Protein AF-A0A497RN72-F1 (afdb_monomer)

Secondary structure (DSSP, 8-state):
--HHHHHHHHHHHHHH---SSHHHHHHHHHHHHHHHT--GGGHHHHHHHHHHHHHH----HHHHHHHHHHHHHHHHHHHHHHT--

Mean predicted aligned error: 2.8 Å

Foldseek 3Di:
DELVVLLVVLLVVLVPDDFPDPVSVVLSVVLNVCSVPDDLVCLVVLLVSLVCCLPPNPGDVVSNVSSVVSNVVSVVNNVVVVVVD

Radius of gyration: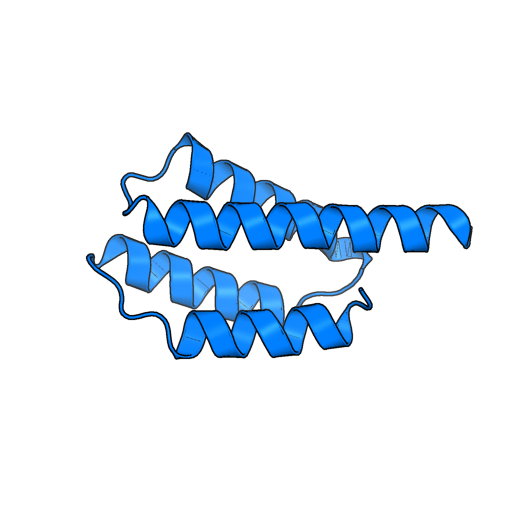 12.58 Å; Cα contacts (8 Å, |Δi|>4): 53; chains: 1; bounding box: 30×18×35 Å

pLDDT: mean 94.87, std 7.23, range [55.0, 98.62]

Solvent-accessible surface area (backbone atoms only — not comparable to full-atom values): 4893 Å² total; per-residue (Å²): 104,55,72,71,57,53,38,56,52,52,45,50,52,54,68,70,53,80,63,94,41,74,67,45,45,54,51,44,54,50,48,44,56,52,46,73,71,58,46,81,92,45,45,64,60,52,47,51,53,37,50,49,45,56,78,70,49,97,62,57,68,69,58,36,48,53,38,49,55,51,44,53,50,50,50,48,34,51,55,57,55,64,73,75,110

Structure (mmCIF, N/CA/C/O backbone):
data_AF-A0A497RN72-F1
#
_entry.id   AF-A0A497RN72-F1
#
loop_
_atom_site.group_PDB
_atom_site.id
_atom_site.type_symbol
_atom_site.label_atom_id
_atom_site.label_alt_id
_atom_site.label_comp_id
_atom_site.label_asym_id
_atom_site.label_entity_id
_atom_site.label_seq_id
_atom_site.pdbx_PDB_ins_code
_atom_site.Cartn_x
_atom_site.Cartn_y
_atom_site.Cartn_z
_atom_site.occupancy
_atom_site.B_iso_or_equiv
_atom_site.auth_seq_id
_atom_site.auth_comp_id
_atom_site.auth_asym_id
_atom_site.auth_atom_id
_atom_site.pdbx_PDB_model_num
ATOM 1 N N . MET A 1 1 ? 12.727 6.884 -8.234 1.00 87.19 1 MET A N 1
ATOM 2 C CA . MET A 1 1 ? 13.208 6.244 -6.983 1.00 87.19 1 MET A CA 1
ATOM 3 C C . M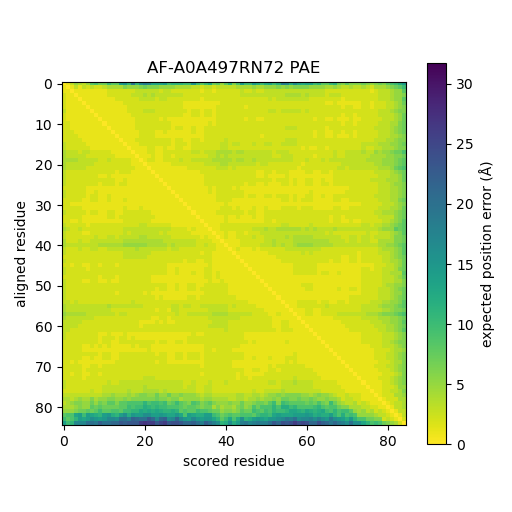ET A 1 1 ? 13.730 4.846 -7.312 1.00 87.19 1 MET A C 1
ATOM 5 O O . MET A 1 1 ? 13.255 4.280 -8.285 1.00 87.19 1 MET A O 1
ATOM 9 N N . LYS A 1 2 ? 14.700 4.283 -6.573 1.00 91.38 2 LYS A N 1
ATOM 10 C CA . LYS A 1 2 ? 15.156 2.886 -6.766 1.00 91.38 2 LYS A CA 1
ATOM 11 C C . LYS A 1 2 ? 14.352 1.904 -5.898 1.00 91.38 2 LYS A C 1
ATOM 13 O O . LYS A 1 2 ? 13.913 2.268 -4.810 1.00 91.38 2 LYS A O 1
ATOM 18 N N . LEU A 1 3 ? 14.244 0.635 -6.314 1.00 93.50 3 LEU A N 1
ATOM 19 C CA . LEU A 1 3 ? 13.470 -0.402 -5.604 1.00 93.50 3 LEU A CA 1
ATOM 20 C C . LEU A 1 3 ? 13.862 -0.572 -4.123 1.00 93.50 3 LEU A C 1
ATOM 22 O O . LEU A 1 3 ? 12.997 -0.714 -3.266 1.00 93.50 3 LEU A O 1
ATOM 26 N N . HIS A 1 4 ? 15.155 -0.533 -3.788 1.00 93.88 4 HIS A N 1
ATOM 27 C CA . HIS A 1 4 ? 15.589 -0.666 -2.390 1.00 93.88 4 HIS A CA 1
ATOM 28 C C . HIS A 1 4 ? 15.166 0.531 -1.521 1.00 93.88 4 HIS A C 1
ATOM 30 O O . HIS A 1 4 ? 14.846 0.345 -0.350 1.00 93.88 4 HIS A O 1
ATOM 36 N N . GLN A 1 5 ? 15.121 1.741 -2.093 1.00 95.31 5 GLN A N 1
ATOM 37 C CA . GLN A 1 5 ? 14.658 2.944 -1.394 1.00 95.31 5 GLN A CA 1
ATOM 38 C C . GLN A 1 5 ? 13.155 2.854 -1.130 1.00 95.31 5 GLN A C 1
ATOM 40 O O . GLN A 1 5 ? 12.727 3.090 -0.006 1.00 95.31 5 GLN A O 1
ATOM 45 N N . PHE A 1 6 ? 12.384 2.416 -2.133 1.00 96.88 6 PHE A N 1
ATOM 46 C CA . PHE A 1 6 ? 10.953 2.140 -1.992 1.00 96.88 6 PHE A CA 1
ATOM 47 C C . PHE A 1 6 ? 10.681 1.195 -0.819 1.00 96.88 6 PHE A C 1
ATOM 49 O O . PHE A 1 6 ? 9.896 1.516 0.070 1.00 96.88 6 PHE A O 1
ATOM 56 N N . LYS A 1 7 ? 11.384 0.051 -0.780 1.00 97.50 7 LYS A N 1
ATOM 57 C CA . LYS A 1 7 ? 11.235 -0.946 0.289 1.00 97.50 7 LYS A CA 1
ATOM 58 C C . LYS A 1 7 ? 11.492 -0.337 1.668 1.00 97.50 7 LYS A C 1
ATOM 60 O O . LYS A 1 7 ? 10.673 -0.507 2.563 1.00 97.50 7 LYS A O 1
ATOM 65 N N . ALA A 1 8 ? 12.600 0.386 1.831 1.00 97.12 8 ALA A N 1
ATOM 66 C CA . ALA A 1 8 ? 12.973 0.983 3.112 1.00 97.12 8 ALA A CA 1
ATOM 67 C C . ALA A 1 8 ? 11.960 2.038 3.593 1.00 97.12 8 ALA A C 1
ATOM 69 O O . ALA A 1 8 ? 11.555 2.012 4.758 1.00 97.12 8 ALA A O 1
ATOM 70 N N . ILE A 1 9 ? 11.524 2.935 2.701 1.00 97.62 9 ILE A N 1
ATOM 71 C CA . ILE A 1 9 ? 10.588 4.019 3.031 1.00 97.62 9 ILE A CA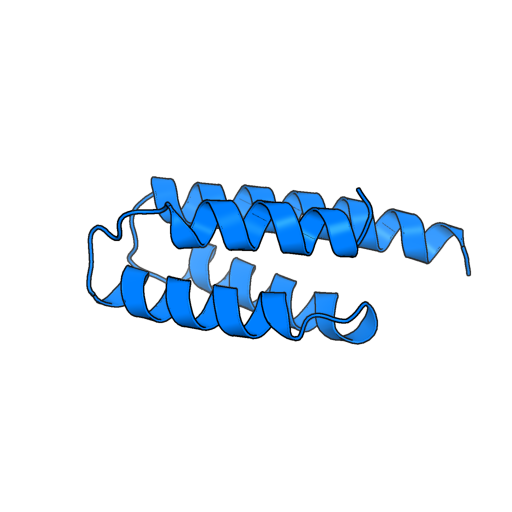 1
ATOM 72 C C . ILE A 1 9 ? 9.242 3.438 3.460 1.00 97.62 9 ILE A C 1
ATOM 74 O O . ILE A 1 9 ? 8.769 3.736 4.557 1.00 97.62 9 ILE A O 1
ATOM 78 N N . TYR A 1 10 ? 8.654 2.564 2.642 1.00 98.25 10 TYR A N 1
ATOM 79 C CA . TYR A 1 10 ? 7.291 2.101 2.887 1.00 98.25 10 TYR A CA 1
ATOM 80 C C . TYR A 1 10 ? 7.191 1.039 3.983 1.00 98.25 10 TYR A C 1
ATOM 82 O O . TYR A 1 10 ? 6.201 1.036 4.709 1.00 98.25 10 TYR A O 1
ATOM 90 N N . ILE A 1 11 ? 8.224 0.215 4.213 1.00 97.94 11 ILE A N 1
ATOM 91 C CA . ILE A 1 11 ? 8.280 -0.613 5.433 1.00 97.94 11 ILE A CA 1
ATOM 92 C C . ILE A 1 11 ? 8.282 0.277 6.677 1.00 97.94 11 ILE A C 1
ATOM 94 O O . ILE A 1 11 ? 7.536 0.010 7.618 1.00 97.94 11 ILE A O 1
ATOM 98 N N . THR A 1 12 ? 9.085 1.345 6.687 1.00 97.88 12 THR A N 1
ATOM 99 C CA . THR A 1 12 ? 9.161 2.258 7.836 1.00 97.88 12 THR A CA 1
ATOM 100 C C . THR A 1 12 ? 7.827 2.967 8.065 1.00 97.88 12 THR A C 1
ATOM 102 O O . THR A 1 12 ? 7.313 2.950 9.181 1.00 97.88 12 THR A O 1
ATOM 105 N N . GLN A 1 13 ? 7.224 3.527 7.012 1.00 98.00 13 GLN A N 1
ATOM 106 C CA . GLN A 1 13 ? 5.929 4.204 7.108 1.00 98.00 13 GLN A CA 1
ATOM 107 C C . GLN A 1 13 ? 4.820 3.261 7.588 1.00 98.00 13 GLN A C 1
ATOM 109 O O . GLN A 1 13 ? 4.107 3.606 8.524 1.00 98.00 13 GLN A O 1
ATOM 114 N N . LEU A 1 14 ? 4.711 2.050 7.030 1.00 98.12 14 LEU A N 1
ATOM 115 C CA . LEU A 1 14 ? 3.712 1.066 7.468 1.00 98.12 14 LEU A CA 1
ATOM 116 C C . LEU A 1 14 ? 3.965 0.576 8.899 1.00 98.12 14 LEU A C 1
ATOM 118 O O . LEU A 1 14 ? 3.024 0.340 9.653 1.00 98.12 14 LEU A O 1
ATOM 122 N N . THR A 1 15 ? 5.224 0.444 9.315 1.00 97.00 15 THR A N 1
ATOM 123 C CA . THR A 1 15 ? 5.543 0.065 10.699 1.00 97.00 15 THR A CA 1
ATOM 124 C C . THR A 1 15 ? 5.066 1.135 11.682 1.00 97.00 15 THR A C 1
ATOM 126 O O . THR A 1 15 ? 4.466 0.796 12.701 1.00 97.00 15 THR A O 1
ATOM 129 N N . LEU A 1 16 ? 5.280 2.413 11.352 1.00 97.50 16 LEU A N 1
ATOM 130 C CA . LEU A 1 16 ? 4.887 3.559 12.179 1.00 97.50 16 LEU A CA 1
ATOM 131 C C . LEU A 1 16 ? 3.401 3.928 12.061 1.00 97.50 16 LEU A C 1
ATOM 133 O O . LEU A 1 16 ? 2.879 4.616 12.935 1.00 97.50 16 LEU A O 1
ATOM 137 N N . TYR A 1 17 ? 2.717 3.480 11.007 1.00 97.81 17 TYR A N 1
ATOM 138 C CA . TYR A 1 17 ? 1.291 3.724 10.821 1.00 97.81 17 TYR A CA 1
ATOM 139 C C . TYR A 1 17 ? 0.471 3.028 11.915 1.00 97.81 17 TYR A C 1
ATOM 141 O O . TYR A 1 17 ? 0.595 1.813 12.131 1.00 97.81 17 TYR A O 1
ATOM 149 N N . ASN A 1 18 ? -0.384 3.806 12.583 1.00 97.50 18 ASN A N 1
ATOM 150 C CA . ASN A 1 18 ? -1.298 3.331 13.614 1.00 97.50 18 ASN A CA 1
ATOM 151 C C . ASN A 1 18 ? -2.678 3.034 12.995 1.00 97.50 18 ASN A C 1
ATOM 153 O O . ASN A 1 18 ? -3.372 3.986 12.647 1.00 97.50 18 ASN A O 1
ATOM 157 N N . PRO A 1 19 ? -3.082 1.758 12.847 1.00 97.31 19 PRO A N 1
ATOM 158 C CA . PRO A 1 19 ? -4.344 1.400 12.201 1.00 97.31 19 PRO A CA 1
ATOM 159 C C . PRO A 1 19 ? -5.567 1.908 12.958 1.00 97.31 19 PRO A C 1
ATOM 161 O O . PRO A 1 19 ? -5.654 1.741 14.174 1.00 97.31 19 PRO A O 1
ATOM 164 N N . GLU A 1 20 ? -6.546 2.436 12.226 1.00 97.50 20 GLU A N 1
ATOM 165 C CA . GLU A 1 20 ? -7.835 2.868 12.785 1.00 97.50 20 GLU A CA 1
ATOM 166 C C . GLU A 1 20 ? -8.844 1.711 12.873 1.00 97.50 20 GLU A C 1
ATOM 168 O O . GLU A 1 20 ? -9.859 1.796 13.565 1.00 97.50 20 GLU A O 1
ATOM 173 N N . SER A 1 21 ? -8.557 0.592 12.201 1.00 97.81 21 SER A N 1
ATOM 174 C CA . SER A 1 21 ? -9.403 -0.599 12.197 1.00 97.81 21 SER A CA 1
ATOM 175 C C . SER A 1 21 ? -8.595 -1.899 12.162 1.00 97.81 21 SER A C 1
ATOM 177 O O . SER A 1 21 ? -7.438 -1.940 11.735 1.00 97.81 21 SER A O 1
ATOM 179 N N . ASN A 1 22 ? -9.233 -3.008 12.558 1.00 98.12 22 ASN A N 1
ATOM 180 C CA . ASN A 1 22 ? -8.656 -4.346 12.376 1.00 98.12 22 ASN A CA 1
ATOM 181 C C . ASN A 1 22 ? -8.364 -4.634 10.900 1.00 98.12 22 ASN A C 1
ATOM 183 O O . ASN A 1 22 ? -7.353 -5.260 10.588 1.00 98.12 22 ASN A O 1
ATOM 187 N N . ARG A 1 23 ? -9.209 -4.127 9.993 1.00 98.00 23 ARG A N 1
ATOM 188 C CA . ARG A 1 23 ? -9.017 -4.312 8.557 1.00 98.00 23 ARG A CA 1
ATOM 189 C C . ARG A 1 23 ? -7.745 -3.627 8.064 1.00 98.00 23 ARG A C 1
ATOM 191 O O . ARG A 1 23 ? -6.963 -4.237 7.344 1.00 98.00 23 ARG A O 1
ATOM 198 N N . GLU A 1 24 ? -7.494 -2.395 8.496 1.00 98.62 24 GLU A N 1
ATOM 199 C CA . GLU A 1 24 ? -6.239 -1.699 8.192 1.00 98.62 24 GLU A CA 1
ATOM 200 C C . GLU A 1 24 ? -5.026 -2.422 8.757 1.00 98.62 24 GLU A C 1
ATOM 202 O O . GLU A 1 24 ? -4.001 -2.493 8.089 1.00 98.62 24 GLU A O 1
ATOM 207 N N . LYS A 1 25 ? -5.132 -2.994 9.961 1.00 98.44 25 LYS A N 1
ATOM 208 C CA . LYS A 1 25 ? -4.046 -3.785 10.545 1.00 98.44 25 LYS A CA 1
ATOM 209 C C . LYS A 1 25 ? -3.698 -4.989 9.664 1.00 98.44 25 LYS A C 1
ATOM 211 O O . LYS A 1 25 ? -2.530 -5.179 9.341 1.00 98.44 25 LYS A O 1
ATOM 216 N N . GLU A 1 26 ? -4.698 -5.749 9.221 1.00 98.44 26 GLU A N 1
ATOM 217 C CA . GLU A 1 26 ? -4.499 -6.882 8.305 1.00 98.44 26 GLU A CA 1
ATOM 218 C C . GLU A 1 26 ? -3.866 -6.450 6.977 1.00 98.44 26 GLU A C 1
ATOM 220 O O . GLU A 1 26 ? -2.922 -7.077 6.492 1.00 98.44 26 GLU A O 1
ATOM 225 N N . LEU A 1 27 ? -4.370 -5.365 6.384 1.00 98.62 27 LEU A N 1
ATOM 226 C CA . LEU A 1 27 ? -3.859 -4.839 5.119 1.00 98.62 27 LEU A CA 1
ATOM 227 C C . LEU A 1 27 ? -2.436 -4.297 5.266 1.00 98.62 27 LEU A C 1
ATOM 229 O O . LEU A 1 27 ? 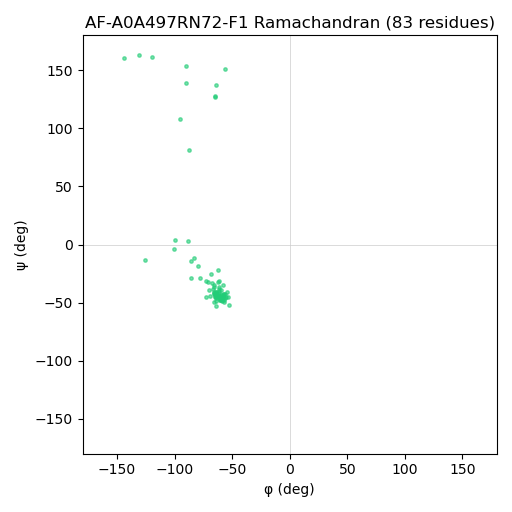-1.604 -4.512 4.389 1.00 98.62 27 LEU A O 1
ATOM 233 N N . LYS A 1 28 ? -2.125 -3.646 6.385 1.00 98.50 28 LYS A N 1
ATOM 234 C CA . LYS A 1 28 ? -0.780 -3.179 6.720 1.00 98.50 28 LYS A CA 1
ATOM 235 C C . LYS A 1 28 ? 0.204 -4.341 6.804 1.00 98.50 28 LYS A C 1
ATOM 237 O O . LYS A 1 28 ? 1.262 -4.280 6.179 1.00 98.50 28 LYS A O 1
ATOM 242 N N . ASP A 1 29 ? -0.157 -5.408 7.511 1.00 98.31 29 ASP A N 1
ATOM 243 C CA . ASP A 1 29 ? 0.684 -6.601 7.648 1.00 98.31 29 ASP A CA 1
ATOM 244 C C . ASP A 1 29 ? 0.889 -7.296 6.285 1.00 98.31 29 ASP A C 1
ATOM 246 O O . ASP A 1 29 ? 2.012 -7.675 5.930 1.00 98.31 29 ASP A O 1
ATOM 250 N N . LEU A 1 30 ? -0.168 -7.379 5.465 1.00 98.25 30 LEU A N 1
ATOM 251 C CA . LEU A 1 30 ? -0.096 -7.860 4.081 1.00 98.25 30 LEU A CA 1
ATOM 252 C C . LEU A 1 30 ? 0.873 -7.023 3.233 1.00 98.25 30 LEU A C 1
ATOM 254 O O . LEU A 1 30 ? 1.718 -7.582 2.527 1.00 98.25 30 LEU A O 1
ATOM 258 N N . LEU A 1 31 ? 0.758 -5.693 3.291 1.00 98.56 31 LEU A N 1
ATOM 259 C CA . LEU A 1 31 ? 1.613 -4.781 2.535 1.00 98.56 31 LEU A CA 1
ATOM 260 C C . LEU A 1 31 ? 3.074 -4.895 2.979 1.00 98.56 31 LEU A C 1
ATOM 262 O O . LEU A 1 31 ? 3.942 -5.011 2.118 1.00 98.56 31 LEU A O 1
ATOM 266 N N . ILE A 1 32 ? 3.361 -4.960 4.284 1.00 98.25 32 ILE A N 1
ATOM 267 C CA . ILE A 1 32 ? 4.726 -5.175 4.795 1.00 98.25 32 ILE A CA 1
ATOM 268 C C . ILE A 1 32 ? 5.313 -6.475 4.230 1.00 98.25 32 ILE A C 1
ATOM 270 O O . ILE A 1 32 ? 6.425 -6.465 3.697 1.00 98.25 32 ILE A O 1
ATOM 274 N N . SER A 1 33 ? 4.559 -7.577 4.278 1.00 97.94 33 SER A N 1
ATOM 275 C CA . SER A 1 33 ? 4.996 -8.875 3.748 1.00 97.94 33 SER A CA 1
ATOM 276 C C . SER A 1 33 ? 5.280 -8.829 2.239 1.00 97.94 33 SER A C 1
ATOM 278 O O . SER A 1 33 ? 6.330 -9.299 1.778 1.00 97.94 33 SER A O 1
ATOM 280 N N . LYS A 1 34 ? 4.388 -8.205 1.456 1.00 97.56 34 LYS A N 1
ATOM 281 C CA . LYS A 1 34 ? 4.576 -8.027 0.008 1.00 97.56 34 LYS A CA 1
ATOM 282 C C . LYS A 1 34 ? 5.789 -7.151 -0.302 1.00 97.56 34 LYS A C 1
ATOM 284 O O . LYS A 1 34 ? 6.593 -7.516 -1.158 1.00 97.56 34 LYS A O 1
ATOM 289 N N . ILE A 1 35 ? 5.960 -6.033 0.405 1.00 97.88 35 ILE A N 1
ATOM 290 C CA . ILE A 1 35 ? 7.087 -5.117 0.195 1.00 97.88 35 ILE A CA 1
ATOM 291 C C . ILE A 1 35 ? 8.401 -5.794 0.565 1.00 97.88 35 ILE A C 1
ATOM 293 O O . ILE A 1 35 ? 9.357 -5.675 -0.191 1.00 97.88 35 ILE A O 1
ATOM 297 N N . TYR A 1 36 ? 8.475 -6.543 1.667 1.00 95.38 36 TYR A N 1
ATOM 298 C CA . TYR A 1 36 ? 9.700 -7.239 2.073 1.00 95.38 36 TYR A CA 1
ATOM 299 C C . TYR A 1 36 ? 10.202 -8.192 0.974 1.00 95.38 36 TYR A C 1
ATOM 301 O O . TYR A 1 36 ? 11.379 -8.173 0.597 1.00 95.38 36 TYR A O 1
ATOM 309 N N . ASN A 1 37 ? 9.280 -8.931 0.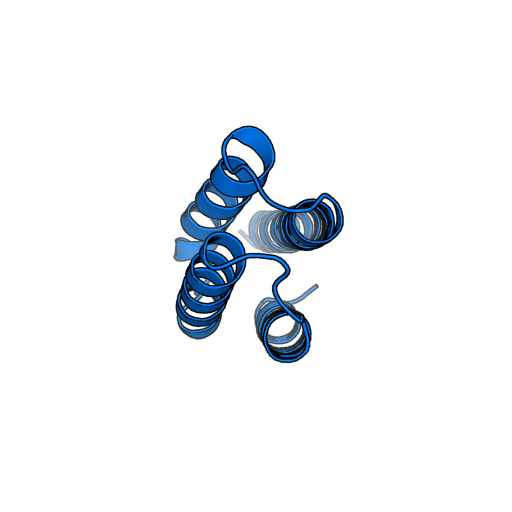354 1.00 94.06 37 ASN A N 1
ATOM 310 C CA . ASN A 1 37 ? 9.570 -9.894 -0.711 1.00 94.06 37 ASN A CA 1
ATOM 311 C C . ASN A 1 37 ? 9.578 -9.290 -2.130 1.00 94.06 37 ASN A C 1
ATOM 313 O O . ASN A 1 37 ? 9.785 -10.011 -3.109 1.00 94.06 37 ASN A O 1
ATOM 317 N N . LEU A 1 38 ? 9.391 -7.972 -2.258 1.00 96.06 38 LEU A N 1
ATOM 318 C CA . LEU A 1 38 ? 9.228 -7.305 -3.547 1.00 96.06 38 LEU A CA 1
ATOM 319 C C . LEU A 1 38 ? 10.493 -7.398 -4.412 1.00 96.06 38 LEU A C 1
ATOM 321 O O . LEU A 1 38 ? 11.599 -7.030 -3.999 1.00 96.06 38 LEU A O 1
ATOM 325 N N . ARG A 1 39 ? 10.293 -7.857 -5.645 1.00 93.88 39 ARG A N 1
ATOM 326 C CA . ARG A 1 39 ? 11.231 -7.851 -6.776 1.00 93.88 39 ARG A CA 1
ATOM 327 C C . ARG A 1 39 ? 10.631 -7.030 -7.920 1.00 93.88 39 ARG A C 1
ATOM 329 O O . ARG A 1 39 ? 9.414 -6.859 -7.964 1.00 93.88 39 ARG A O 1
ATOM 336 N N . THR A 1 40 ? 11.449 -6.587 -8.877 1.00 90.38 40 THR A N 1
ATOM 337 C CA . THR A 1 40 ? 10.970 -5.821 -10.047 1.00 90.38 40 THR A CA 1
ATOM 338 C C . THR A 1 40 ? 9.842 -6.548 -10.786 1.00 90.38 40 THR A C 1
ATOM 340 O O . THR A 1 40 ? 8.797 -5.962 -11.028 1.00 90.38 40 THR A O 1
ATOM 343 N N . MET A 1 41 ? 9.979 -7.859 -11.019 1.00 90.88 41 MET A N 1
ATOM 344 C CA . MET A 1 41 ? 8.950 -8.679 -11.684 1.00 90.88 41 MET A CA 1
ATOM 345 C C . MET A 1 41 ? 7.615 -8.751 -10.913 1.00 90.88 41 MET A C 1
ATOM 347 O O . MET A 1 41 ? 6.577 -9.033 -11.497 1.00 90.88 41 MET A O 1
ATOM 351 N N . THR A 1 42 ? 7.626 -8.501 -9.602 1.00 94.38 42 THR A N 1
ATOM 352 C CA . THR A 1 42 ? 6.427 -8.537 -8.744 1.00 94.38 42 THR A CA 1
ATOM 353 C C . THR A 1 42 ? 5.851 -7.146 -8.456 1.00 94.38 42 THR A C 1
ATOM 355 O O . THR A 1 42 ? 4.893 -7.036 -7.697 1.00 94.38 42 THR A O 1
ATOM 358 N N . LEU A 1 43 ? 6.405 -6.077 -9.047 1.00 94.31 43 LEU A N 1
ATOM 359 C CA . LEU A 1 43 ? 5.840 -4.725 -8.940 1.00 94.31 43 LEU A CA 1
ATOM 360 C C . LEU A 1 43 ? 4.380 -4.645 -9.418 1.00 94.31 43 LEU A C 1
ATOM 362 O O . LEU A 1 43 ? 3.585 -4.040 -8.697 1.00 94.31 43 LEU A O 1
ATOM 366 N N . PRO A 1 44 ? 3.981 -5.285 -10.541 1.00 94.88 44 PRO A N 1
ATOM 367 C CA . PRO A 1 44 ? 2.588 -5.251 -10.987 1.00 94.88 44 PRO A CA 1
ATOM 368 C C . PRO A 1 44 ? 1.608 -5.865 -9.978 1.00 94.88 44 PRO A C 1
ATOM 370 O O . PRO A 1 44 ? 0.511 -5.346 -9.794 1.00 94.88 44 PRO A O 1
ATOM 373 N N . ASP A 1 45 ? 2.010 -6.929 -9.275 1.00 96.38 45 ASP A N 1
ATOM 374 C CA . ASP A 1 45 ? 1.188 -7.564 -8.234 1.00 96.38 45 ASP A CA 1
ATOM 375 C C . ASP A 1 45 ? 0.967 -6.633 -7.029 1.00 96.38 45 ASP A C 1
ATOM 377 O O . ASP A 1 45 ? -0.151 -6.509 -6.516 1.00 96.38 45 ASP A O 1
ATOM 381 N N . LEU A 1 46 ? 2.014 -5.917 -6.604 1.00 97.88 46 LEU A N 1
ATOM 382 C CA . LEU A 1 46 ? 1.882 -4.910 -5.553 1.00 97.88 46 LEU A CA 1
ATOM 383 C C . LEU A 1 46 ? 0.992 -3.748 -6.011 1.00 97.88 46 LEU A C 1
ATOM 385 O O . LEU A 1 46 ? 0.092 -3.357 -5.274 1.00 97.88 46 LEU A O 1
ATOM 389 N N . ALA A 1 47 ? 1.192 -3.235 -7.229 1.00 97.81 47 ALA A N 1
ATOM 390 C CA . ALA A 1 47 ? 0.370 -2.164 -7.790 1.00 97.81 47 ALA A CA 1
ATOM 391 C C . ALA A 1 47 ? -1.115 -2.552 -7.849 1.00 97.81 47 ALA A C 1
ATOM 393 O O . ALA A 1 47 ? -1.977 -1.774 -7.440 1.00 97.81 47 ALA A O 1
ATOM 394 N N . HIS A 1 48 ? -1.413 -3.780 -8.285 1.00 97.94 48 HIS A N 1
ATOM 395 C CA . HIS A 1 48 ? -2.775 -4.306 -8.291 1.00 97.94 48 HIS A CA 1
ATOM 396 C C . HIS A 1 48 ? -3.362 -4.388 -6.877 1.00 97.94 48 HIS A C 1
ATOM 398 O O . HIS A 1 48 ? -4.497 -3.971 -6.654 1.00 97.94 48 HIS A O 1
ATOM 404 N N . THR A 1 49 ? -2.582 -4.873 -5.907 1.00 98.31 49 THR A N 1
ATOM 405 C CA . THR A 1 49 ? -3.007 -4.935 -4.499 1.00 98.31 49 THR A CA 1
ATOM 406 C C . THR A 1 49 ? -3.349 -3.544 -3.960 1.00 98.31 49 THR A C 1
ATOM 408 O O . THR A 1 49 ? -4.402 -3.368 -3.353 1.00 98.31 49 THR A O 1
ATOM 411 N N . LEU A 1 50 ? -2.503 -2.542 -4.218 1.00 98.56 50 LEU A N 1
ATOM 412 C CA . LEU A 1 50 ? -2.739 -1.160 -3.789 1.00 98.56 50 LEU A CA 1
ATOM 413 C C . LEU A 1 50 ? -4.010 -0.583 -4.414 1.00 98.56 50 LEU A C 1
ATOM 415 O O . LEU A 1 50 ? -4.828 -0.007 -3.704 1.00 98.56 50 LEU A O 1
ATOM 419 N N . TYR A 1 51 ? -4.215 -0.795 -5.717 1.00 98.25 51 TYR A N 1
ATOM 420 C CA . TYR A 1 51 ? -5.437 -0.375 -6.403 1.00 98.25 51 TYR A CA 1
ATOM 421 C C . TYR A 1 51 ? -6.691 -0.993 -5.768 1.00 98.25 51 TYR A C 1
ATOM 423 O O . TYR A 1 51 ? -7.658 -0.289 -5.488 1.00 98.25 51 TYR A O 1
ATOM 431 N N . ARG A 1 52 ? -6.655 -2.297 -5.459 1.00 98.44 52 ARG A N 1
ATOM 432 C CA . ARG A 1 52 ? -7.764 -2.986 -4.783 1.00 98.44 52 ARG A CA 1
ATOM 433 C C . ARG A 1 52 ? -8.078 -2.381 -3.416 1.00 98.44 52 ARG A C 1
ATOM 435 O O . ARG A 1 52 ? -9.253 -2.273 -3.080 1.00 98.44 52 ARG A O 1
ATOM 442 N N . ILE A 1 53 ? -7.058 -1.980 -2.656 1.00 98.44 53 ILE A N 1
ATOM 443 C CA . ILE A 1 53 ? -7.241 -1.321 -1.357 1.00 98.44 53 ILE A CA 1
ATOM 444 C C . ILE A 1 53 ? -7.908 0.045 -1.534 1.00 98.44 53 ILE A C 1
ATOM 446 O O . ILE A 1 53 ? -8.908 0.331 -0.881 1.00 98.44 53 ILE A O 1
ATOM 450 N N . ILE A 1 54 ? -7.387 0.869 -2.444 1.00 98.44 54 ILE A N 1
ATOM 451 C CA . ILE A 1 54 ? -7.879 2.234 -2.676 1.00 98.44 54 ILE A CA 1
ATOM 452 C C . ILE A 1 54 ? -9.365 2.227 -3.073 1.00 98.44 54 ILE A C 1
ATOM 454 O O . ILE A 1 54 ? -10.166 2.962 -2.486 1.00 98.44 54 ILE A O 1
ATOM 458 N N . GLU A 1 55 ? -9.740 1.366 -4.02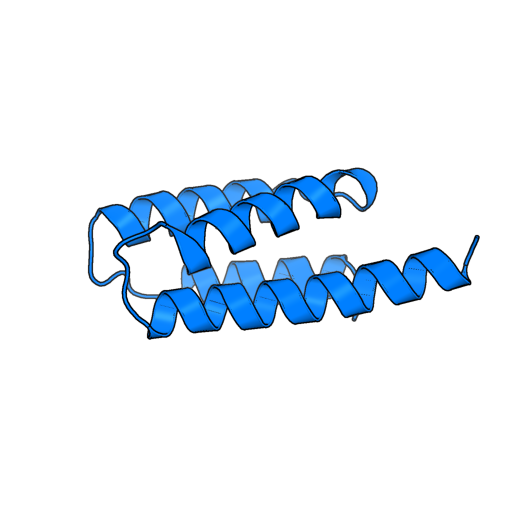1 1.00 98.12 55 GLU A N 1
ATOM 459 C CA . GLU A 1 55 ? -11.073 1.372 -4.637 1.00 98.12 55 GLU A CA 1
ATOM 460 C C . GLU A 1 55 ? -12.131 0.572 -3.870 1.00 98.12 55 GLU A C 1
ATOM 462 O O . GLU A 1 55 ? -13.320 0.877 -3.963 1.00 98.12 55 GLU A O 1
ATOM 467 N N . HIS A 1 56 ? -11.737 -0.473 -3.134 1.00 97.94 56 HIS A N 1
ATOM 468 C CA . HIS A 1 56 ? -12.705 -1.454 -2.626 1.00 97.94 56 HIS A CA 1
ATOM 469 C C . HIS A 1 56 ? -12.659 -1.691 -1.120 1.00 97.94 56 HIS A C 1
ATOM 471 O O . HIS A 1 56 ? -13.593 -2.290 -0.590 1.00 97.94 56 HIS A O 1
ATOM 477 N N . GLU A 1 57 ? -11.620 -1.243 -0.417 1.00 97.88 57 GLU A N 1
ATOM 478 C CA . GLU A 1 57 ? -11.551 -1.422 1.031 1.00 97.88 57 GLU A CA 1
ATOM 479 C C . GLU A 1 57 ? -12.192 -0.241 1.766 1.00 97.88 57 GLU A C 1
ATOM 481 O O . GLU A 1 57 ? -12.015 0.932 1.413 1.00 97.88 57 GLU A O 1
ATOM 486 N N . ASN A 1 58 ? -12.941 -0.569 2.819 1.00 96.94 58 ASN A N 1
ATOM 487 C CA . ASN A 1 58 ? -13.496 0.406 3.749 1.00 96.94 58 ASN A CA 1
ATOM 488 C C . ASN A 1 58 ? -12.470 0.697 4.851 1.00 96.94 58 ASN A C 1
ATOM 490 O O . ASN A 1 58 ? -12.507 0.104 5.929 1.00 96.94 58 ASN A O 1
ATOM 494 N N . VAL A 1 59 ? -11.520 1.564 4.524 1.00 97.81 59 VAL A N 1
ATOM 495 C CA . VAL A 1 59 ? -10.405 1.998 5.375 1.00 97.81 59 VAL A CA 1
ATOM 496 C C . VAL A 1 59 ? -10.322 3.518 5.366 1.00 97.81 59 VAL A C 1
ATOM 498 O O . VAL A 1 59 ? -10.911 4.163 4.492 1.00 97.81 59 VAL A O 1
ATOM 501 N N . SER A 1 60 ? -9.606 4.082 6.334 1.00 98.25 60 SER A N 1
ATOM 502 C CA . SER A 1 60 ? -9.417 5.521 6.461 1.00 98.25 60 SER A CA 1
ATOM 503 C C . SER A 1 60 ? -8.825 6.138 5.189 1.00 98.25 60 SER A C 1
ATOM 505 O O . SER A 1 60 ? -8.053 5.513 4.450 1.00 98.25 60 SER A O 1
ATOM 507 N N . G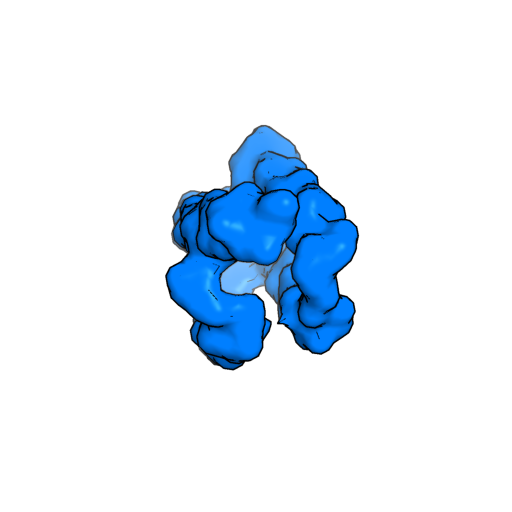LU A 1 61 ? -9.154 7.408 4.944 1.00 97.69 61 GLU A N 1
ATOM 508 C CA . GLU A 1 61 ? -8.565 8.146 3.821 1.00 97.69 61 GLU A CA 1
ATOM 509 C C . GLU A 1 61 ? -7.045 8.271 3.984 1.00 97.69 61 GLU A C 1
ATOM 511 O O . GLU A 1 61 ? -6.316 8.175 3.004 1.00 97.69 61 GLU A O 1
ATOM 516 N N . SER A 1 62 ? -6.547 8.364 5.224 1.00 97.62 62 SER A N 1
ATOM 517 C CA . SER A 1 62 ? -5.110 8.396 5.514 1.00 97.62 62 SER A CA 1
ATOM 518 C C . SER A 1 62 ? -4.399 7.115 5.051 1.00 97.62 62 SER A C 1
ATOM 520 O O . SER A 1 62 ? -3.319 7.187 4.456 1.00 97.62 62 SER A O 1
ATOM 522 N N . PHE A 1 63 ? -5.014 5.942 5.238 1.00 98.38 63 PHE A N 1
ATOM 523 C CA . PHE A 1 63 ? -4.478 4.683 4.724 1.00 98.38 63 PHE A CA 1
ATOM 524 C C . PHE A 1 63 ? -4.560 4.600 3.195 1.00 98.38 63 PHE A C 1
ATOM 526 O O . PHE A 1 63 ? -3.623 4.124 2.545 1.00 98.38 63 PHE A O 1
ATOM 533 N N . LYS A 1 64 ? -5.659 5.088 2.59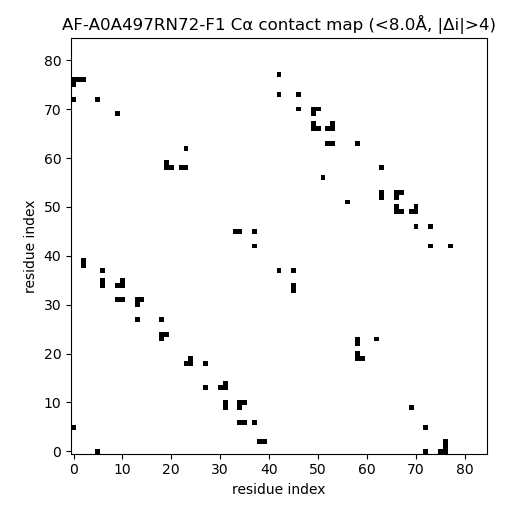9 1.00 98.44 64 LYS A N 1
ATOM 534 C CA . LYS A 1 64 ? -5.797 5.163 1.136 1.00 98.44 64 LYS A CA 1
ATOM 535 C C . LYS A 1 64 ? -4.743 6.073 0.523 1.00 98.44 64 LYS A C 1
ATOM 537 O O . LYS A 1 64 ? -4.141 5.693 -0.476 1.00 98.44 64 LYS A O 1
ATOM 542 N N . ASP A 1 65 ? -4.474 7.221 1.128 1.00 98.31 65 ASP A N 1
ATOM 543 C CA . ASP A 1 65 ? -3.459 8.164 0.666 1.00 98.31 65 ASP A CA 1
ATOM 544 C C . ASP A 1 65 ? -2.057 7.562 0.734 1.00 98.31 65 ASP A C 1
ATOM 546 O O . ASP A 1 65 ? -1.310 7.648 -0.242 1.00 98.31 65 ASP A O 1
ATOM 550 N N . LEU A 1 66 ? -1.727 6.839 1.812 1.00 98.31 66 LEU A N 1
ATOM 551 C CA . LEU A 1 66 ? -0.486 6.064 1.881 1.00 98.31 66 LEU A CA 1
ATOM 552 C C . LEU A 1 66 ? -0.369 5.081 0.701 1.00 98.31 66 LEU A C 1
ATOM 554 O O . LEU A 1 66 ? 0.676 5.011 0.050 1.00 98.31 66 LEU A O 1
ATOM 558 N N . CYS A 1 67 ? -1.449 4.365 0.376 1.00 98.50 67 CYS A N 1
ATOM 559 C CA . CYS A 1 67 ? -1.476 3.448 -0.764 1.00 98.50 67 CYS A CA 1
ATOM 560 C C . CYS A 1 67 ? -1.348 4.172 -2.118 1.00 98.50 67 CYS A C 1
ATOM 562 O O . CYS A 1 67 ? -0.690 3.656 -3.025 1.00 98.50 67 CYS A O 1
ATOM 564 N N . LYS A 1 68 ? -1.944 5.363 -2.270 1.00 98.50 68 LYS A N 1
ATOM 565 C CA . LYS A 1 68 ? -1.822 6.190 -3.483 1.00 98.50 68 LYS A CA 1
ATOM 566 C C . LYS A 1 68 ? -0.376 6.650 -3.682 1.00 98.50 68 LYS A C 1
ATOM 568 O O . LYS A 1 68 ? 0.158 6.468 -4.775 1.00 98.50 68 LYS A O 1
ATOM 573 N N . PHE A 1 69 ? 0.287 7.145 -2.633 1.00 97.94 69 PHE A N 1
ATOM 574 C CA . PHE A 1 69 ? 1.700 7.542 -2.699 1.00 97.94 69 PHE A CA 1
ATOM 575 C C . PHE A 1 69 ? 2.604 6.368 -3.091 1.00 97.94 69 PHE A C 1
ATOM 577 O O . PHE A 1 69 ? 3.439 6.500 -3.989 1.00 97.94 69 PHE A O 1
ATOM 584 N N . MET A 1 70 ? 2.372 5.186 -2.507 1.00 97.88 70 MET A N 1
ATOM 585 C CA . MET A 1 70 ? 3.062 3.961 -2.917 1.00 97.88 70 MET A CA 1
ATOM 586 C C . MET A 1 70 ? 2.880 3.669 -4.408 1.00 97.88 70 MET A C 1
ATOM 588 O O . MET A 1 70 ? 3.845 3.341 -5.098 1.00 97.88 70 MET A O 1
ATOM 592 N N . LEU A 1 71 ? 1.652 3.776 -4.917 1.00 97.25 71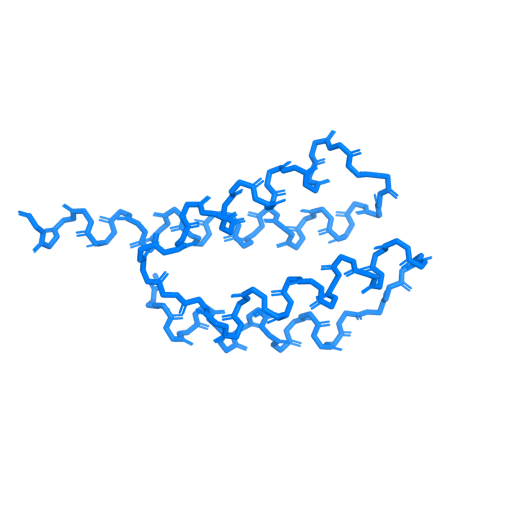 LEU A N 1
ATOM 593 C CA . LEU A 1 71 ? 1.340 3.478 -6.311 1.00 97.25 71 LEU A CA 1
ATOM 594 C C . LEU A 1 71 ? 2.023 4.456 -7.279 1.00 97.25 71 LEU A C 1
ATOM 596 O O . LEU A 1 71 ? 2.549 4.031 -8.307 1.00 97.25 71 LEU A O 1
ATOM 600 N N . GLU A 1 72 ? 2.058 5.749 -6.954 1.00 96.44 72 GLU A N 1
ATOM 601 C CA . GLU A 1 72 ? 2.786 6.756 -7.738 1.00 96.44 72 GLU A CA 1
ATOM 602 C C . GLU A 1 72 ? 4.284 6.464 -7.798 1.00 96.44 72 GLU A C 1
ATOM 604 O O . GLU A 1 72 ? 4.916 6.572 -8.849 1.00 96.44 72 GLU A O 1
ATOM 609 N N . ASP A 1 73 ? 4.861 6.052 -6.678 1.00 96.62 73 ASP A N 1
ATOM 610 C CA . ASP A 1 73 ? 6.272 5.715 -6.613 1.00 96.62 73 ASP A CA 1
ATOM 611 C C . ASP A 1 73 ? 6.615 4.414 -7.344 1.00 96.62 73 ASP A C 1
ATOM 613 O O . ASP A 1 73 ? 7.695 4.323 -7.932 1.00 96.62 73 ASP A O 1
ATOM 617 N N . ILE A 1 74 ? 5.701 3.439 -7.375 1.00 95.19 74 ILE A N 1
ATOM 618 C CA . ILE A 1 74 ? 5.837 2.249 -8.225 1.00 95.19 74 ILE A CA 1
ATOM 619 C C . ILE A 1 74 ? 5.891 2.648 -9.701 1.00 95.19 74 ILE A C 1
ATOM 621 O O . ILE A 1 74 ? 6.770 2.161 -10.408 1.00 95.19 74 ILE A O 1
ATOM 625 N N . LYS A 1 75 ? 5.030 3.568 -10.161 1.00 92.06 75 LYS A N 1
ATOM 626 C CA . LYS A 1 75 ? 5.054 4.050 -11.557 1.00 92.06 75 LYS A CA 1
ATOM 627 C C . LYS A 1 75 ? 6.411 4.650 -11.924 1.00 92.06 75 LYS A C 1
ATOM 629 O O . LYS A 1 75 ? 6.995 4.274 -12.933 1.00 92.06 75 LYS A O 1
ATOM 634 N N . LYS A 1 76 ? 6.980 5.485 -11.047 1.00 92.81 76 LYS A N 1
ATOM 635 C CA . LYS A 1 76 ? 8.322 6.069 -11.246 1.00 92.81 76 LYS A CA 1
ATOM 636 C C . LYS A 1 76 ? 9.429 5.011 -11.315 1.00 92.81 76 LYS A C 1
ATOM 638 O O . LYS A 1 76 ? 10.466 5.243 -11.931 1.00 92.81 76 LYS A O 1
ATOM 643 N N . ILE A 1 77 ? 9.273 3.891 -10.605 1.00 92.38 77 ILE A N 1
ATOM 644 C CA . ILE A 1 77 ? 10.221 2.770 -10.659 1.00 92.38 77 ILE A CA 1
ATOM 645 C C . ILE A 1 77 ? 10.078 2.031 -11.993 1.00 92.38 77 ILE A C 1
ATOM 647 O O . ILE A 1 77 ? 11.087 1.729 -12.624 1.00 92.38 77 ILE A O 1
ATOM 651 N N . ASP A 1 78 ? 8.847 1.758 -12.419 1.00 88.31 78 ASP A N 1
ATOM 652 C CA . ASP A 1 78 ? 8.539 1.029 -13.652 1.00 88.31 78 ASP A CA 1
ATOM 653 C C . ASP A 1 78 ? 8.990 1.788 -14.912 1.00 88.31 78 ASP A C 1
ATOM 655 O O . ASP A 1 78 ? 9.643 1.217 -15.787 1.00 88.31 78 ASP A O 1
ATOM 659 N N . GLU A 1 79 ? 8.761 3.103 -14.956 1.00 88.19 79 GLU A N 1
ATOM 660 C CA . GLU A 1 79 ? 9.248 3.990 -16.022 1.00 88.19 79 GLU A CA 1
ATOM 661 C C . GLU A 1 79 ? 10.778 3.950 -16.146 1.00 88.19 79 GLU A C 1
ATOM 663 O O . GLU A 1 79 ? 11.314 3.855 -17.250 1.00 88.19 79 GLU A O 1
ATOM 668 N N . LEU A 1 80 ? 11.492 3.959 -15.015 1.00 83.00 80 LEU A N 1
ATOM 669 C CA . LEU A 1 80 ? 12.954 3.883 -14.993 1.00 83.00 80 LEU A CA 1
ATOM 670 C C . LEU A 1 80 ? 13.463 2.546 -15.556 1.00 83.00 80 LEU A C 1
ATOM 672 O O . LEU A 1 80 ? 14.450 2.523 -16.284 1.00 83.00 80 LEU A O 1
ATOM 676 N N . TYR A 1 81 ? 12.810 1.428 -15.223 1.00 78.81 81 TYR A N 1
ATOM 677 C CA . TYR A 1 81 ? 13.190 0.112 -15.749 1.00 78.81 81 TYR A CA 1
ATOM 678 C C . TYR A 1 81 ? 12.818 -0.064 -17.222 1.00 78.81 81 TYR A C 1
ATOM 680 O O . TYR A 1 81 ? 13.546 -0.736 -17.949 1.00 78.81 81 TYR A O 1
ATOM 688 N N . SER A 1 82 ? 11.732 0.563 -17.670 1.00 78.38 82 SER A N 1
ATOM 689 C CA . SER A 1 82 ? 11.314 0.545 -19.075 1.00 78.38 82 SER A CA 1
ATOM 690 C C . SER A 1 82 ? 12.272 1.316 -19.989 1.00 78.38 82 SER A C 1
ATOM 692 O O . SER A 1 82 ? 12.354 1.007 -21.167 1.00 78.38 82 SER A O 1
ATOM 694 N N . GLN A 1 83 ? 13.018 2.293 -19.462 1.00 72.62 83 GLN A N 1
ATOM 695 C CA . GLN A 1 83 ? 14.033 3.055 -20.209 1.00 72.62 83 GLN A CA 1
ATOM 696 C C . GLN A 1 83 ? 15.401 2.356 -20.306 1.00 72.62 83 GLN A C 1
ATOM 698 O O . GLN A 1 83 ? 16.277 2.822 -21.032 1.00 72.62 83 GLN A O 1
ATOM 703 N N . LEU A 1 84 ? 15.618 1.288 -19.533 1.00 64.81 84 LEU A N 1
ATOM 704 C CA . LEU A 1 84 ? 16.890 0.559 -19.456 1.00 64.81 84 LEU A CA 1
ATOM 705 C C . LEU A 1 84 ? 16.897 -0.740 -20.282 1.00 64.81 84 LEU A C 1
ATOM 707 O O . LEU A 1 84 ? 17.936 -1.399 -20.338 1.00 64.81 84 LEU A O 1
ATOM 711 N N . ASN A 1 85 ? 15.761 -1.096 -20.888 1.00 55.00 85 ASN A N 1
ATOM 712 C CA . ASN A 1 85 ? 15.578 -2.236 -21.792 1.00 55.00 85 ASN A CA 1
ATOM 713 C C . ASN A 1 85 ? 15.249 -1.740 -23.201 1.00 55.00 85 ASN A C 1
ATOM 715 O O . ASN A 1 85 ? 15.569 -2.482 -24.154 1.00 55.00 85 ASN A O 1
#

Sequence (85 aa):
MKLHQFKAIYITQLTLYNPESNREKELKDLLISKIYNLRTMTLPDLAHTLYRIIEHENVSESFKDLCKFMLEDIKKIDELYSQLN